Protein AF-A0A524M1F4-F1 (afdb_monomer)

pLDDT: mean 76.03, std 15.64, range [33.88, 95.31]

Sequence (136 aa):
MSEGTEFLVKQCPCFREFEGEQICINDDCLRKMVTIDVDTELIRSERVSEEFLGTISNDDDLCFCLAYLGEDGLYHCMSQQQNIKIRGQEVSKEEMKQALKILAPDNARFSSVLCGECLYNIIAALKEEGHASCPI

Radius of gyration: 14.89 Å; Cα contacts (8 Å, |Δi|>4): 221; chains: 1; bounding box: 33×44×42 Å

Structure (mmCIF, N/CA/C/O backbone):
data_AF-A0A524M1F4-F1
#
_entry.id   AF-A0A524M1F4-F1
#
loop_
_atom_site.group_PDB
_atom_site.id
_atom_site.type_symbol
_atom_site.label_atom_id
_atom_site.label_alt_id
_atom_site.label_comp_id
_atom_site.label_asym_id
_atom_site.label_entity_id
_atom_site.label_seq_id
_atom_site.pdbx_PDB_ins_code
_atom_site.Cartn_x
_atom_site.Cartn_y
_atom_site.Cartn_z
_atom_site.occupancy
_atom_site.B_iso_o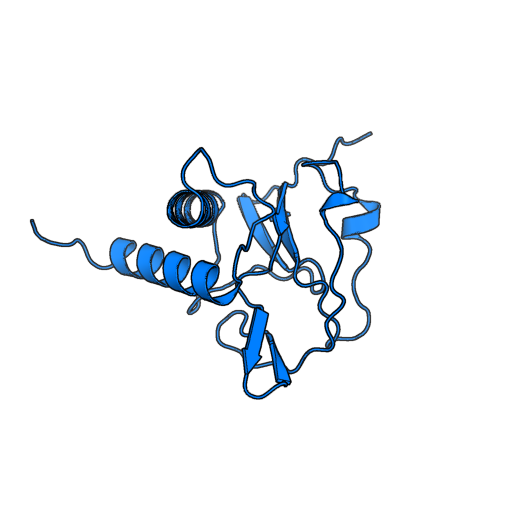r_equiv
_atom_site.auth_seq_id
_atom_site.auth_comp_id
_atom_site.auth_asym_id
_atom_site.auth_atom_id
_atom_site.pdbx_PDB_model_num
ATOM 1 N N . MET A 1 1 ? 0.705 27.371 2.841 1.00 33.88 1 MET A N 1
ATOM 2 C CA . MET A 1 1 ? 1.658 26.268 2.630 1.00 33.88 1 MET A CA 1
ATOM 3 C C . MET A 1 1 ? 1.118 25.122 3.456 1.00 33.88 1 MET A C 1
ATOM 5 O O . MET A 1 1 ? 1.309 25.130 4.664 1.00 33.88 1 MET A O 1
ATOM 9 N N . SER A 1 2 ? 0.280 24.287 2.846 1.00 40.09 2 SER A N 1
ATOM 10 C CA . SER A 1 2 ? -0.290 23.089 3.463 1.00 40.09 2 SER A CA 1
ATOM 11 C C . SER A 1 2 ? 0.864 22.143 3.773 1.00 40.09 2 SER A C 1
ATOM 13 O O . SER A 1 2 ? 1.568 21.681 2.882 1.00 40.09 2 SER A O 1
ATOM 15 N N . GLU A 1 3 ? 1.140 21.948 5.056 1.00 49.66 3 GLU A N 1
ATOM 16 C CA . GLU A 1 3 ? 2.021 20.883 5.510 1.00 49.66 3 GLU A CA 1
ATOM 17 C C . GLU A 1 3 ? 1.269 19.559 5.316 1.00 49.66 3 GLU A C 1
ATOM 19 O O . GLU A 1 3 ? 0.278 19.337 6.008 1.00 49.66 3 GLU A O 1
ATOM 24 N N . GLY A 1 4 ? 1.702 18.721 4.365 1.00 53.88 4 GLY A N 1
ATOM 25 C CA . GLY A 1 4 ? 1.067 17.429 4.065 1.00 53.88 4 GLY A CA 1
ATOM 26 C C . GLY A 1 4 ? 0.885 16.566 5.316 1.00 53.88 4 GLY A C 1
ATOM 27 O O . GLY A 1 4 ? 1.774 16.498 6.175 1.00 53.88 4 GLY A O 1
ATOM 28 N N . THR A 1 5 ? -0.293 15.957 5.450 1.00 57.91 5 THR A N 1
ATOM 29 C CA . THR A 1 5 ? -0.701 15.149 6.613 1.00 57.91 5 THR A CA 1
ATOM 30 C C . THR A 1 5 ? -0.571 13.641 6.365 1.00 57.91 5 THR A C 1
ATOM 32 O O . THR A 1 5 ? -0.912 12.836 7.236 1.00 57.91 5 THR A O 1
ATOM 35 N N . GLU A 1 6 ? -0.039 13.251 5.205 1.00 69.50 6 GLU A N 1
ATOM 36 C CA . GLU A 1 6 ? -0.006 11.873 4.733 1.00 69.50 6 GLU A CA 1
ATOM 37 C C . GLU A 1 6 ? 1.197 11.083 5.258 1.00 69.50 6 GLU A C 1
ATOM 39 O O . GLU A 1 6 ? 2.340 11.526 5.151 1.00 69.50 6 GLU A O 1
ATOM 44 N N . PHE A 1 7 ? 0.940 9.873 5.772 1.00 70.31 7 PHE A N 1
ATOM 45 C CA . PHE A 1 7 ? 1.960 8.954 6.295 1.00 70.31 7 PHE A CA 1
ATOM 46 C C . PHE A 1 7 ? 2.323 7.876 5.271 1.00 70.31 7 PHE A C 1
ATOM 48 O O . PHE A 1 7 ? 1.448 7.125 4.836 1.00 70.31 7 PHE A O 1
ATOM 55 N N . LEU A 1 8 ? 3.607 7.756 4.932 1.00 72.44 8 LEU A N 1
ATOM 56 C CA . LEU A 1 8 ? 4.105 6.774 3.966 1.00 72.44 8 LEU A CA 1
ATOM 57 C C . LEU A 1 8 ? 4.404 5.418 4.628 1.00 72.44 8 LEU A C 1
ATOM 59 O O . LEU A 1 8 ? 5.108 5.342 5.633 1.00 72.44 8 LEU A O 1
ATOM 63 N N . VAL A 1 9 ? 3.930 4.332 4.019 1.00 70.88 9 VAL A N 1
ATOM 64 C CA . VAL A 1 9 ? 4.267 2.952 4.390 1.00 70.88 9 VAL A CA 1
ATOM 65 C C . VAL A 1 9 ? 5.186 2.352 3.330 1.00 70.88 9 VAL A C 1
ATOM 67 O O . VAL A 1 9 ? 4.855 2.314 2.141 1.00 70.88 9 VAL A O 1
ATOM 70 N N . LYS A 1 10 ? 6.347 1.860 3.783 1.00 70.19 10 LYS A N 1
ATOM 71 C CA . LYS A 1 10 ? 7.279 1.087 2.957 1.00 70.19 10 LYS A CA 1
ATOM 72 C C . LYS A 1 10 ? 6.657 -0.277 2.655 1.00 70.19 10 LYS A C 1
ATOM 74 O O . LYS A 1 10 ? 6.250 -0.974 3.578 1.00 70.19 10 LYS A O 1
ATOM 79 N N . GLN A 1 11 ? 6.650 -0.648 1.377 1.00 76.88 11 GLN A N 1
ATOM 80 C CA . GLN A 1 11 ? 5.962 -1.816 0.824 1.00 76.88 11 GLN A CA 1
ATOM 81 C C . GLN A 1 11 ? 4.434 -1.715 0.845 1.00 76.88 11 GLN A C 1
ATOM 83 O O 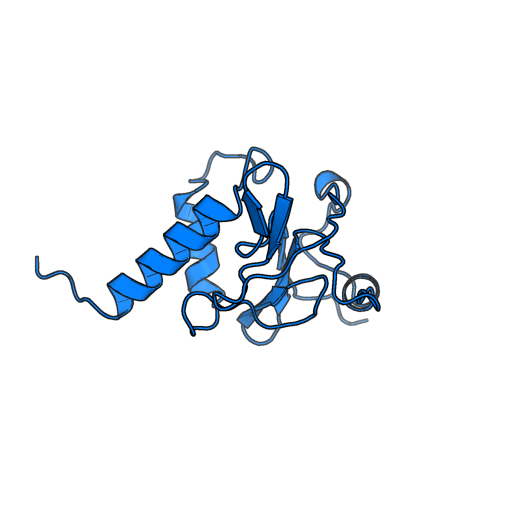. GLN A 1 11 ? 3.769 -1.914 1.859 1.00 76.88 11 GLN A O 1
ATOM 88 N N . CYS A 1 12 ? 3.872 -1.467 -0.338 1.00 87.12 12 CYS A N 1
ATOM 89 C CA . CYS A 1 12 ? 2.443 -1.579 -0.587 1.00 87.12 12 CYS A CA 1
ATOM 90 C C . CYS A 1 12 ? 1.973 -3.019 -0.290 1.00 87.12 12 CYS A C 1
ATOM 92 O O . CYS A 1 12 ? 2.550 -3.963 -0.839 1.00 87.12 12 CYS A O 1
ATOM 94 N N . PRO A 1 13 ? 0.910 -3.222 0.514 1.00 89.81 13 PRO A N 1
ATOM 95 C CA . PRO A 1 13 ? 0.386 -4.557 0.813 1.00 89.81 13 PRO A CA 1
ATOM 96 C C . PRO A 1 13 ? -0.059 -5.316 -0.441 1.00 89.81 13 PRO A C 1
ATOM 98 O O . PRO A 1 13 ? -0.116 -6.538 -0.443 1.00 89.81 13 PRO A O 1
ATOM 101 N N . CYS A 1 14 ? -0.361 -4.625 -1.536 1.00 91.06 14 CYS A N 1
ATOM 102 C CA . CYS A 1 14 ? -0.814 -5.266 -2.766 1.00 91.06 14 CYS A CA 1
ATOM 103 C C . CYS A 1 14 ? 0.330 -5.823 -3.616 1.00 91.06 14 CYS A C 1
ATOM 105 O O . CYS A 1 14 ? 0.060 -6.507 -4.598 1.00 91.06 14 CYS A O 1
ATOM 107 N N . PHE A 1 15 ? 1.588 -5.536 -3.279 1.00 89.44 15 PHE A N 1
ATOM 108 C CA . PHE A 1 15 ? 2.735 -6.020 -4.038 1.00 89.44 15 PHE A CA 1
ATOM 109 C C . PHE A 1 15 ? 3.038 -7.496 -3.737 1.00 89.44 15 PHE A C 1
ATOM 111 O O . PHE A 1 15 ? 3.001 -7.926 -2.580 1.00 89.44 15 PHE A O 1
ATOM 118 N N . ARG A 1 16 ? 3.352 -8.273 -4.778 1.00 88.06 16 ARG A N 1
ATOM 119 C CA . ARG A 1 16 ? 3.812 -9.665 -4.699 1.00 88.06 16 ARG A CA 1
ATOM 120 C C . ARG A 1 16 ? 4.908 -9.937 -5.720 1.00 88.06 16 ARG A C 1
ATOM 122 O O . ARG A 1 16 ? 4.914 -9.358 -6.804 1.00 88.06 16 ARG A O 1
ATOM 129 N N . GLU A 1 17 ? 5.756 -10.900 -5.384 1.00 87.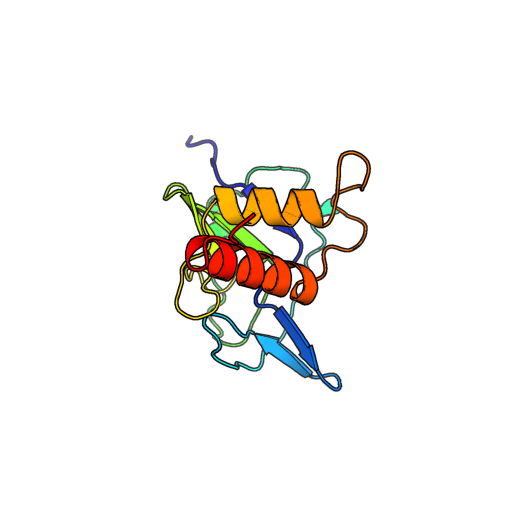00 17 GLU A N 1
ATOM 130 C CA . GLU A 1 17 ? 6.670 -11.549 -6.317 1.00 87.00 17 GLU A CA 1
ATOM 131 C C . GLU A 1 17 ? 6.316 -13.039 -6.384 1.00 87.00 17 GLU A C 1
ATOM 133 O O . GLU A 1 17 ? 6.232 -13.706 -5.354 1.00 87.00 17 GLU A O 1
ATOM 138 N N . PHE A 1 18 ? 6.065 -13.556 -7.584 1.00 83.12 18 PHE A N 1
ATOM 139 C CA . PHE A 1 18 ? 5.730 -14.961 -7.806 1.00 83.12 18 PHE A CA 1
ATOM 140 C C . PHE A 1 18 ? 6.513 -15.488 -9.004 1.00 83.12 18 PHE A C 1
ATOM 142 O O . PHE A 1 18 ? 6.396 -14.950 -10.097 1.00 83.12 18 PHE A O 1
ATOM 149 N N . GLU A 1 19 ? 7.335 -16.521 -8.799 1.00 86.69 19 GLU A N 1
ATOM 150 C CA . GLU A 1 19 ? 8.173 -17.123 -9.854 1.00 86.69 19 GLU A CA 1
ATOM 151 C C . GLU A 1 19 ? 9.033 -16.105 -10.642 1.00 86.69 19 GLU A C 1
ATOM 153 O O . GLU A 1 19 ? 9.331 -16.296 -11.818 1.00 86.69 19 GLU A O 1
ATOM 158 N N . GLY A 1 20 ? 9.459 -15.018 -9.985 1.00 83.56 20 GLY A N 1
ATOM 159 C CA . GLY A 1 20 ? 10.246 -13.936 -10.593 1.00 83.56 20 GLY A CA 1
ATOM 160 C C . GLY A 1 20 ? 9.417 -12.863 -11.311 1.00 83.56 20 GLY A C 1
ATOM 161 O O . GLY A 1 20 ? 9.983 -11.906 -11.834 1.00 83.56 20 GLY A O 1
ATOM 162 N N . GLU A 1 21 ? 8.091 -12.994 -11.320 1.00 86.56 21 GLU A N 1
ATOM 163 C CA . GLU A 1 21 ? 7.159 -11.990 -11.827 1.00 86.56 21 GLU A CA 1
ATOM 164 C C . GLU A 1 21 ? 6.693 -11.062 -10.701 1.00 86.56 21 GLU A C 1
ATOM 166 O O . GLU A 1 21 ? 6.312 -11.505 -9.616 1.00 86.56 21 GLU A O 1
ATOM 171 N N . GLN A 1 22 ? 6.692 -9.761 -10.978 1.00 89.44 22 GLN A N 1
ATOM 172 C CA . GLN A 1 22 ? 6.234 -8.723 -10.060 1.00 89.44 22 GLN A CA 1
ATOM 173 C C . GLN A 1 22 ? 4.778 -8.385 -10.364 1.00 89.44 22 GLN A C 1
ATOM 175 O O . GLN A 1 22 ? 4.440 -8.010 -11.488 1.00 89.44 22 GLN A O 1
ATOM 180 N N . ILE A 1 23 ? 3.902 -8.527 -9.372 1.00 90.25 23 ILE A N 1
ATOM 181 C CA . ILE A 1 23 ? 2.461 -8.356 -9.560 1.00 90.25 23 ILE A CA 1
ATOM 182 C C . ILE A 1 23 ? 1.843 -7.481 -8.465 1.00 90.25 23 ILE A C 1
ATOM 184 O O . ILE A 1 23 ? 2.295 -7.442 -7.320 1.00 90.25 23 ILE A O 1
ATOM 188 N N . CYS A 1 24 ? 0.777 -6.778 -8.829 1.00 90.81 24 CYS A N 1
ATOM 189 C CA . CYS A 1 24 ? -0.140 -6.106 -7.924 1.00 90.81 24 CYS A CA 1
ATOM 190 C C . CYS A 1 24 ? -1.409 -6.951 -7.802 1.00 90.81 24 CYS A C 1
ATOM 192 O O . CYS A 1 24 ? -1.943 -7.402 -8.813 1.00 90.81 24 CYS A O 1
ATOM 194 N N . ILE A 1 25 ? -1.890 -7.146 -6.577 1.00 92.19 25 ILE A N 1
ATOM 195 C CA . ILE A 1 25 ? -3.133 -7.866 -6.263 1.00 92.19 25 ILE A CA 1
ATOM 196 C C . ILE A 1 25 ? -4.154 -6.967 -5.553 1.00 92.19 25 ILE A C 1
ATOM 198 O O . ILE A 1 25 ? -4.921 -7.432 -4.711 1.00 92.19 25 ILE A O 1
ATOM 202 N N . ASN A 1 26 ? -4.127 -5.656 -5.821 1.00 91.38 26 ASN A N 1
ATOM 203 C CA . ASN A 1 26 ? -5.072 -4.729 -5.196 1.00 91.38 26 ASN A CA 1
ATOM 204 C C . ASN A 1 26 ? -6.505 -5.143 -5.536 1.00 91.38 26 ASN A C 1
ATOM 206 O O . ASN A 1 26 ? -6.819 -5.310 -6.713 1.00 91.38 26 ASN A O 1
ATOM 210 N N . ASP A 1 27 ? -7.347 -5.282 -4.517 1.00 87.44 27 ASP A N 1
ATOM 211 C CA . ASP A 1 27 ? -8.708 -5.812 -4.641 1.00 87.44 27 ASP A CA 1
ATOM 212 C C . ASP A 1 27 ? -8.782 -7.201 -5.301 1.00 87.44 27 ASP A C 1
ATOM 214 O O . ASP A 1 27 ? -9.653 -7.475 -6.124 1.00 87.44 27 ASP A O 1
ATOM 218 N N . ASP A 1 28 ? -7.799 -8.055 -5.010 1.00 81.25 28 ASP A N 1
ATOM 219 C CA . ASP A 1 28 ? -7.640 -9.404 -5.573 1.00 81.25 28 ASP A CA 1
ATOM 220 C C . ASP A 1 28 ? -7.526 -9.432 -7.111 1.00 81.25 28 ASP A C 1
ATOM 222 O O . ASP A 1 28 ? -7.575 -10.488 -7.744 1.00 81.25 28 ASP A O 1
ATOM 226 N N . CYS A 1 29 ? -7.316 -8.266 -7.727 1.00 84.25 29 CYS A N 1
ATOM 227 C CA . CYS A 1 29 ? -7.124 -8.120 -9.159 1.00 84.25 29 CYS A CA 1
ATOM 228 C C . CYS A 1 29 ? -5.640 -8.256 -9.492 1.00 84.25 29 CYS A C 1
ATOM 230 O O . CYS A 1 29 ? -4.845 -7.371 -9.174 1.00 84.25 29 CYS A O 1
ATOM 232 N N . LEU A 1 30 ? -5.278 -9.349 -10.166 1.00 88.75 30 LEU A N 1
ATOM 233 C CA . LEU A 1 30 ? -3.905 -9.627 -10.575 1.00 88.75 30 LEU A CA 1
ATOM 234 C C . LEU A 1 30 ? -3.503 -8.759 -11.773 1.00 88.75 30 LEU A C 1
ATOM 236 O O . LEU A 1 30 ? -4.061 -8.882 -12.864 1.00 88.75 30 LEU A O 1
ATOM 240 N N . ARG A 1 31 ? -2.498 -7.908 -11.570 1.00 88.88 31 ARG A N 1
ATOM 241 C CA . ARG A 1 31 ? -1.875 -7.069 -12.601 1.00 88.88 31 ARG A CA 1
ATOM 242 C C . ARG A 1 31 ? -0.370 -7.272 -12.585 1.00 88.88 31 ARG A C 1
ATOM 244 O O . ARG A 1 31 ? 0.233 -7.230 -11.517 1.00 88.88 31 ARG A O 1
ATOM 251 N N . LYS A 1 32 ? 0.237 -7.490 -13.749 1.00 88.69 32 LYS A N 1
ATOM 252 C CA . LYS A 1 32 ? 1.697 -7.514 -13.872 1.00 88.69 32 LYS A CA 1
ATOM 253 C C . LYS A 1 32 ? 2.216 -6.086 -13.778 1.00 88.69 32 LYS A C 1
ATOM 255 O O . LYS A 1 32 ? 1.632 -5.198 -14.383 1.00 88.69 32 LYS A O 1
ATOM 260 N N . MET A 1 33 ? 3.288 -5.889 -13.020 1.00 87.38 33 MET A N 1
ATOM 261 C CA . MET A 1 33 ? 3.864 -4.571 -12.793 1.00 87.38 33 MET A CA 1
ATOM 262 C C . MET A 1 33 ? 5.357 -4.573 -13.105 1.00 87.38 33 MET A C 1
ATOM 264 O O . MET A 1 33 ? 6.064 -5.545 -12.850 1.00 87.38 33 MET A O 1
ATOM 268 N N . VAL A 1 34 ? 5.847 -3.441 -13.586 1.00 86.38 34 VAL A N 1
ATOM 269 C CA . VAL A 1 34 ? 7.253 -3.060 -13.517 1.00 86.38 34 VAL A CA 1
ATOM 270 C C . VAL A 1 34 ? 7.438 -2.298 -12.214 1.00 86.38 34 VAL A C 1
ATOM 272 O O . VAL A 1 34 ? 6.814 -1.256 -12.009 1.00 86.38 34 VAL A O 1
ATOM 275 N N . THR A 1 35 ? 8.271 -2.804 -11.308 1.00 83.94 35 THR A N 1
ATOM 276 C CA . THR A 1 35 ? 8.504 -2.105 -10.041 1.00 83.94 35 THR A CA 1
ATOM 277 C C . THR A 1 35 ? 9.715 -1.188 -10.099 1.00 83.94 35 THR A C 1
ATOM 279 O O . THR A 1 35 ? 10.720 -1.476 -10.749 1.00 83.94 35 THR A O 1
ATOM 282 N N . ILE A 1 36 ? 9.619 -0.081 -9.375 1.00 79.94 36 ILE A N 1
ATOM 283 C CA . ILE A 1 36 ? 10.752 0.754 -9.004 1.00 79.94 36 ILE A CA 1
ATOM 284 C C . ILE A 1 36 ? 10.872 0.645 -7.494 1.00 79.94 36 ILE A C 1
ATOM 286 O O . ILE A 1 36 ? 10.001 1.119 -6.766 1.00 79.94 36 ILE A O 1
ATOM 290 N N . ASP A 1 37 ? 11.951 0.021 -7.031 1.00 71.69 37 ASP A N 1
ATOM 291 C CA . ASP A 1 37 ? 12.269 -0.006 -5.609 1.00 71.69 37 ASP A CA 1
ATOM 292 C C . ASP A 1 37 ? 12.771 1.378 -5.187 1.00 71.69 37 ASP A C 1
ATOM 294 O O . ASP A 1 37 ? 13.865 1.815 -5.555 1.00 71.69 37 ASP A O 1
ATOM 298 N N . VAL A 1 38 ? 11.914 2.109 -4.477 1.00 72.50 38 VAL A N 1
ATOM 299 C CA . VAL A 1 38 ? 12.230 3.437 -3.962 1.00 72.50 38 VAL A CA 1
ATOM 300 C C . VAL A 1 38 ? 12.840 3.282 -2.576 1.00 72.50 38 VAL A C 1
ATOM 302 O O . VAL A 1 38 ? 12.174 2.847 -1.633 1.00 72.50 38 VAL A O 1
ATOM 305 N N . ASP A 1 39 ? 14.096 3.705 -2.428 1.00 68.56 39 ASP A N 1
ATOM 306 C CA . ASP A 1 39 ? 14.739 3.754 -1.120 1.00 68.56 39 ASP A CA 1
ATOM 307 C C . ASP A 1 39 ? 14.101 4.842 -0.245 1.00 68.56 39 ASP A C 1
ATOM 309 O O . ASP A 1 39 ? 14.428 6.030 -0.309 1.00 68.56 39 ASP A O 1
ATOM 313 N N . THR A 1 40 ? 13.169 4.419 0.604 1.00 61.34 40 THR A N 1
ATOM 314 C CA . THR A 1 40 ? 12.482 5.301 1.544 1.00 61.34 40 THR A CA 1
ATOM 315 C C . THR A 1 40 ? 13.396 5.819 2.654 1.00 61.34 40 THR A C 1
ATOM 317 O O . THR A 1 40 ? 12.992 6.741 3.349 1.00 61.34 40 THR A O 1
ATOM 320 N N . GLU A 1 41 ? 14.614 5.291 2.851 1.00 63.19 41 GLU A N 1
ATOM 321 C CA . GLU A 1 41 ? 15.568 5.886 3.805 1.00 63.19 41 GLU A CA 1
ATOM 322 C C . GLU A 1 41 ? 16.061 7.266 3.333 1.00 63.19 41 GLU A C 1
ATOM 324 O O . GLU A 1 41 ? 16.446 8.114 4.146 1.00 63.19 41 GLU A O 1
ATOM 329 N N . LEU A 1 42 ? 15.979 7.530 2.024 1.00 54.47 42 LEU A N 1
ATOM 330 C CA . LEU A 1 42 ? 16.185 8.860 1.446 1.00 54.47 42 LEU A CA 1
ATOM 331 C C . LEU A 1 42 ? 14.997 9.794 1.726 1.00 54.47 42 LEU A C 1
ATOM 333 O O . LEU A 1 42 ? 15.167 11.014 1.795 1.00 54.47 42 LEU A O 1
ATOM 337 N N . ILE A 1 43 ? 13.810 9.231 1.963 1.00 59.03 43 ILE A N 1
ATOM 338 C CA . ILE A 1 43 ? 12.594 9.949 2.346 1.00 59.03 43 ILE A CA 1
ATOM 339 C C . ILE A 1 43 ? 12.582 10.072 3.875 1.00 59.03 43 ILE A C 1
ATOM 341 O O . ILE A 1 43 ? 11.888 9.365 4.594 1.00 59.03 43 ILE A O 1
ATOM 345 N N . ARG A 1 44 ? 13.383 11.004 4.402 1.00 48.25 44 ARG A N 1
ATOM 346 C CA . ARG A 1 44 ? 13.518 11.269 5.854 1.00 48.25 44 ARG A CA 1
ATOM 347 C C . ARG A 1 44 ? 12.270 11.860 6.523 1.00 48.25 44 ARG A C 1
ATOM 349 O O . ARG A 1 44 ? 12.334 12.271 7.680 1.00 48.25 44 ARG A O 1
ATOM 356 N N . SER A 1 45 ? 11.173 11.977 5.791 1.00 54.62 45 SER A N 1
ATOM 357 C CA . SER A 1 45 ? 9.962 12.653 6.223 1.00 54.62 45 SER A CA 1
ATOM 358 C C . SER A 1 45 ? 8.846 11.631 6.382 1.00 54.62 45 SER A C 1
ATOM 360 O O . SER A 1 45 ? 8.528 10.910 5.443 1.00 54.62 45 SER A O 1
ATOM 362 N N . GLU A 1 46 ? 8.209 11.620 7.554 1.00 59.22 46 GLU A N 1
ATOM 363 C CA . GLU A 1 46 ? 6.923 10.935 7.761 1.00 59.22 46 GLU A CA 1
ATOM 364 C C . GLU A 1 46 ? 5.797 11.557 6.922 1.00 59.22 46 GLU A C 1
ATOM 366 O O . GLU A 1 46 ? 4.707 11.002 6.874 1.00 59.22 46 GLU A O 1
ATOM 371 N N . ARG A 1 47 ? 6.065 12.709 6.292 1.00 62.16 47 ARG A N 1
ATOM 372 C CA . ARG A 1 47 ? 5.154 13.460 5.432 1.00 62.16 47 ARG A CA 1
ATOM 373 C C . ARG A 1 47 ? 5.575 13.351 3.979 1.00 62.16 47 ARG A C 1
ATOM 375 O O . ARG A 1 47 ? 6.754 13.535 3.658 1.00 62.16 47 ARG A O 1
ATOM 382 N N . VAL A 1 48 ? 4.599 13.142 3.114 1.00 65.75 48 VAL A N 1
ATOM 383 C CA . VAL A 1 48 ? 4.782 13.142 1.666 1.00 65.75 48 VAL A CA 1
ATOM 384 C C . VAL A 1 48 ? 4.506 14.545 1.112 1.00 65.75 48 VAL A C 1
ATOM 386 O O . VAL A 1 48 ? 3.606 15.226 1.590 1.00 65.75 48 VAL A O 1
ATOM 389 N N . SER A 1 49 ? 5.296 15.031 0.145 1.00 68.69 49 SER A N 1
ATOM 390 C CA . SER A 1 49 ? 4.999 16.317 -0.504 1.00 68.69 49 SER A CA 1
ATOM 391 C C . SER A 1 49 ? 3.872 16.169 -1.529 1.00 68.69 49 SER A C 1
ATOM 393 O O . SER A 1 49 ? 3.782 15.145 -2.205 1.00 68.69 49 SER A O 1
ATOM 395 N N . GLU A 1 50 ? 3.064 17.219 -1.711 1.00 69.56 50 GLU A N 1
ATOM 396 C CA . GLU A 1 50 ? 2.038 17.272 -2.770 1.00 69.56 50 GLU A CA 1
ATOM 397 C C . GLU A 1 50 ? 2.641 17.004 -4.163 1.00 69.56 50 GLU A C 1
ATOM 399 O O . GLU A 1 50 ? 2.034 16.335 -4.992 1.00 69.56 50 GLU A O 1
ATOM 404 N N . GLU A 1 51 ? 3.872 17.463 -4.409 1.00 67.44 51 GLU A N 1
ATOM 405 C CA . GLU A 1 51 ? 4.606 17.197 -5.653 1.00 67.44 51 GLU A C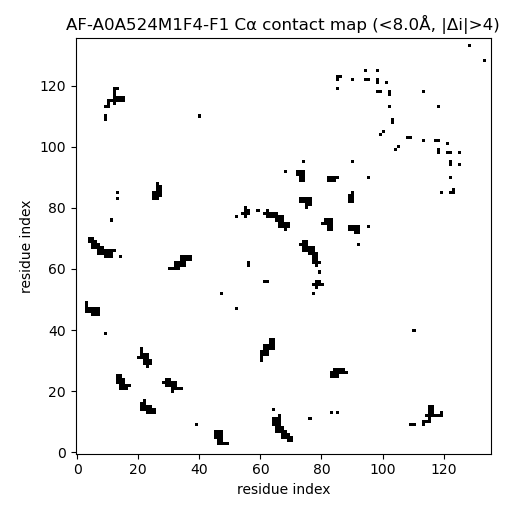A 1
ATOM 406 C C . GLU A 1 51 ? 4.908 15.703 -5.843 1.00 67.44 51 GLU A C 1
ATOM 408 O O . GLU A 1 51 ? 4.773 15.183 -6.948 1.00 67.44 51 GLU A O 1
ATOM 413 N N . PHE A 1 52 ? 5.264 14.995 -4.767 1.00 69.81 52 PHE A N 1
ATOM 414 C CA . PHE A 1 52 ? 5.507 13.555 -4.816 1.00 69.81 52 PHE A CA 1
ATOM 415 C C . PHE A 1 52 ? 4.192 12.773 -4.958 1.00 69.81 52 PHE A C 1
ATOM 417 O O . PHE A 1 52 ? 4.143 11.819 -5.726 1.00 69.81 52 PHE A O 1
ATOM 424 N N . LEU A 1 53 ? 3.093 13.208 -4.332 1.00 69.31 53 LEU A N 1
ATOM 425 C CA . LEU A 1 53 ? 1.754 12.654 -4.610 1.00 69.31 53 LEU A CA 1
ATOM 426 C C . LEU A 1 53 ? 1.333 12.883 -6.073 1.00 69.31 53 LEU A C 1
ATOM 428 O O . LEU A 1 53 ? 0.691 12.031 -6.679 1.00 69.31 53 LEU A O 1
ATOM 432 N N . GLY A 1 54 ? 1.754 14.003 -6.665 1.00 65.62 54 GLY A N 1
ATOM 433 C CA . GLY A 1 54 ? 1.539 14.326 -8.074 1.00 65.62 54 GLY A CA 1
ATOM 434 C C . GLY A 1 54 ? 2.373 13.504 -9.063 1.00 65.62 54 GLY A C 1
ATOM 435 O O . GLY A 1 54 ? 2.109 13.578 -10.265 1.00 65.62 54 GLY A O 1
ATOM 436 N N . THR A 1 55 ? 3.343 12.698 -8.604 1.00 65.19 55 THR A N 1
ATOM 437 C CA . THR A 1 55 ? 4.089 11.754 -9.460 1.00 65.19 55 THR A CA 1
ATOM 438 C C . THR A 1 55 ? 3.256 10.509 -9.766 1.00 65.19 55 THR A C 1
ATOM 440 O O . THR A 1 55 ? 3.585 9.384 -9.402 1.00 65.19 55 THR A O 1
ATOM 443 N N . ILE A 1 56 ? 2.132 10.719 -10.446 1.00 63.31 56 ILE A N 1
ATOM 444 C CA . ILE A 1 56 ? 1.300 9.646 -10.982 1.00 63.31 56 ILE A CA 1
ATOM 445 C C . ILE A 1 56 ? 2.087 8.961 -12.101 1.00 63.31 56 ILE A C 1
ATOM 447 O O . ILE A 1 56 ? 2.658 9.629 -12.970 1.00 63.31 56 ILE A O 1
ATOM 451 N N . SER A 1 57 ? 2.123 7.628 -12.100 1.00 62.06 57 SER A N 1
ATOM 452 C CA . SER A 1 57 ? 2.602 6.913 -13.280 1.00 62.06 57 SER A CA 1
ATOM 453 C C . SER A 1 57 ? 1.568 7.050 -14.393 1.00 62.06 57 SER A C 1
ATOM 455 O O . SER A 1 57 ? 0.431 6.617 -14.236 1.00 62.06 57 SER A O 1
ATOM 457 N N . ASN A 1 58 ? 1.964 7.626 -15.528 1.00 58.16 58 ASN A N 1
ATOM 458 C CA . ASN A 1 58 ? 1.135 7.630 -16.738 1.00 58.16 58 ASN A CA 1
ATOM 459 C C . ASN A 1 58 ? 1.085 6.252 -17.426 1.00 58.16 58 ASN A C 1
ATOM 461 O O . ASN A 1 58 ? 0.300 6.078 -18.353 1.00 58.16 58 ASN A O 1
ATOM 465 N N . ASP A 1 59 ? 1.931 5.308 -16.997 1.00 62.69 59 ASP A N 1
ATOM 466 C CA . ASP A 1 59 ? 1.899 3.906 -17.416 1.00 62.69 59 ASP A CA 1
ATOM 467 C C . ASP A 1 59 ? 1.190 3.072 -16.343 1.00 62.69 59 ASP A C 1
ATOM 469 O O . ASP A 1 59 ? 1.636 3.035 -15.188 1.00 62.69 59 ASP A O 1
ATOM 473 N N . ASP A 1 60 ? 0.117 2.381 -16.734 1.00 67.12 60 ASP A N 1
ATOM 474 C CA . ASP A 1 60 ? -0.718 1.560 -15.843 1.00 67.12 60 ASP A CA 1
ATOM 475 C C . ASP A 1 60 ? 0.075 0.442 -15.133 1.00 67.12 60 ASP A C 1
ATOM 477 O O . ASP A 1 60 ? -0.340 -0.038 -14.074 1.00 67.12 60 ASP A O 1
ATOM 481 N N . ASP A 1 61 ? 1.246 0.083 -15.666 1.00 79.12 61 ASP A N 1
ATOM 482 C CA . ASP A 1 61 ? 2.050 -1.051 -15.216 1.00 79.12 61 ASP A CA 1
ATOM 483 C C . ASP A 1 61 ? 3.181 -0.667 -14.239 1.00 79.12 61 ASP A C 1
ATOM 485 O O . ASP A 1 61 ? 3.856 -1.553 -13.720 1.00 79.12 61 ASP A O 1
ATOM 489 N N . LEU A 1 62 ? 3.433 0.615 -13.941 1.00 85.50 62 LEU A N 1
ATOM 490 C CA . LEU A 1 62 ? 4.534 0.999 -13.038 1.00 85.50 62 LEU A CA 1
ATOM 491 C C . LEU A 1 62 ? 4.110 0.986 -11.560 1.00 85.50 62 LEU A C 1
ATOM 493 O O . LEU A 1 62 ? 3.084 1.555 -11.192 1.00 85.50 62 LEU A O 1
ATOM 497 N N . CYS A 1 63 ? 4.921 0.407 -10.674 1.00 87.06 63 CYS A N 1
ATOM 498 C CA . CYS A 1 63 ? 4.662 0.370 -9.231 1.00 87.06 63 CYS A CA 1
ATOM 499 C C . CYS A 1 63 ? 5.886 0.815 -8.417 1.00 87.06 63 CYS A C 1
ATOM 501 O O . CYS A 1 63 ? 6.936 0.188 -8.467 1.00 87.06 63 CYS A O 1
ATOM 503 N N . PHE A 1 64 ? 5.741 1.845 -7.589 1.00 84.81 64 PHE A N 1
ATOM 504 C CA . PHE A 1 64 ? 6.767 2.304 -6.647 1.00 84.81 64 PHE A CA 1
ATOM 505 C C . PHE A 1 64 ? 6.831 1.429 -5.390 1.00 84.81 64 PHE A C 1
ATOM 507 O O . PHE A 1 64 ? 7.644 1.679 -4.509 1.00 84.81 64 PHE A O 1
ATOM 514 N N . CYS A 1 65 ? 5.938 0.441 -5.262 1.00 85.38 65 CYS A N 1
ATOM 515 C CA . CYS A 1 65 ? 5.800 -0.404 -4.077 1.00 85.38 65 CYS A CA 1
ATOM 516 C C . CYS A 1 65 ? 5.574 0.400 -2.783 1.00 85.38 65 CYS A C 1
ATOM 518 O O . CYS A 1 65 ? 5.962 -0.035 -1.700 1.00 85.38 65 CYS A O 1
ATOM 520 N N . LEU A 1 66 ? 4.905 1.551 -2.876 1.00 85.19 66 LEU A N 1
ATOM 521 C CA . LEU A 1 66 ? 4.604 2.439 -1.752 1.00 85.19 66 LEU A CA 1
ATOM 522 C C . LEU A 1 66 ? 3.099 2.637 -1.578 1.00 85.19 66 LEU A C 1
ATOM 524 O O . LEU A 1 66 ? 2.333 2.608 -2.545 1.00 85.19 66 LEU A O 1
ATOM 528 N N . ALA A 1 67 ? 2.695 2.879 -0.335 1.00 86.31 67 ALA A N 1
ATOM 529 C CA . ALA A 1 67 ? 1.342 3.276 0.027 1.00 86.31 67 ALA A CA 1
ATOM 530 C C . ALA A 1 67 ? 1.385 4.487 0.960 1.00 86.31 67 ALA A C 1
ATOM 532 O O . ALA A 1 67 ? 2.329 4.621 1.738 1.00 86.31 67 ALA A O 1
ATOM 533 N N . TYR A 1 68 ? 0.369 5.343 0.920 1.00 85.06 68 TYR A N 1
ATOM 534 C CA . TYR A 1 68 ? 0.263 6.491 1.819 1.00 85.06 68 TYR A CA 1
ATOM 535 C C . TYR A 1 68 ? -1.115 6.558 2.481 1.00 85.06 68 TYR A C 1
ATOM 537 O O . TYR A 1 68 ? -2.102 6.090 1.922 1.00 85.06 68 T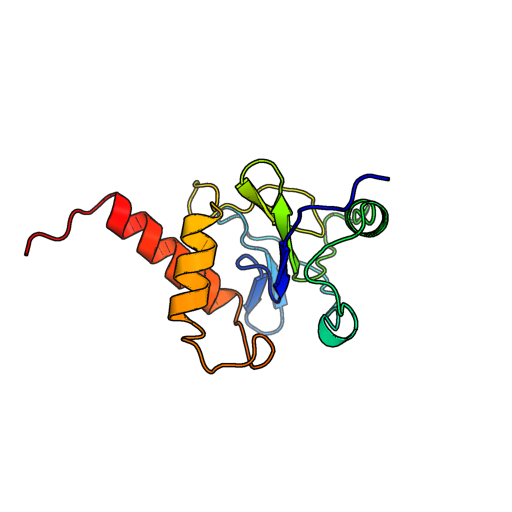YR A O 1
ATOM 545 N N . LEU A 1 69 ? -1.172 7.118 3.688 1.00 85.31 69 LEU A N 1
ATOM 546 C CA . LEU A 1 69 ? -2.417 7.424 4.390 1.00 85.31 69 LEU A CA 1
ATOM 547 C C . LEU A 1 69 ? -2.957 8.769 3.902 1.00 85.31 69 LEU A C 1
ATOM 549 O O . LEU A 1 69 ? -2.298 9.779 4.123 1.00 85.31 69 LEU A O 1
ATOM 553 N N . GLY A 1 70 ? -4.135 8.784 3.287 1.00 83.50 70 GLY A N 1
ATOM 554 C CA . GLY A 1 70 ? -4.808 10.010 2.866 1.00 83.50 70 GLY A CA 1
ATOM 555 C C . GLY A 1 70 ? -5.508 10.741 4.013 1.00 83.50 70 GLY A C 1
ATOM 556 O O . GLY A 1 70 ? -5.697 10.207 5.112 1.00 83.50 70 GLY A O 1
ATOM 557 N N . GLU A 1 71 ? -5.940 11.974 3.741 1.00 84.25 71 GLU A N 1
ATOM 558 C CA . GLU A 1 71 ? -6.747 12.781 4.672 1.00 84.25 71 GLU A CA 1
ATOM 559 C C . GLU A 1 71 ? -8.119 12.157 4.970 1.00 84.25 71 GLU A C 1
ATOM 561 O O . GLU A 1 71 ? -8.706 12.393 6.026 1.00 84.25 71 GLU A O 1
ATOM 566 N N . ASP A 1 72 ? -8.607 11.317 4.057 1.00 87.25 72 ASP A N 1
ATOM 567 C CA . ASP A 1 72 ? -9.824 10.517 4.194 1.00 87.25 72 ASP A CA 1
ATOM 568 C C . ASP A 1 72 ? -9.691 9.362 5.202 1.00 87.25 72 ASP A C 1
ATOM 570 O O . ASP A 1 72 ? -10.674 8.689 5.511 1.00 87.25 72 ASP A O 1
ATOM 574 N N . GLY A 1 73 ? -8.492 9.142 5.751 1.00 87.88 73 GLY A N 1
ATOM 575 C CA . GLY A 1 73 ? -8.221 8.070 6.702 1.00 87.88 73 GLY A CA 1
ATOM 576 C C . GLY A 1 73 ? -8.047 6.697 6.051 1.00 87.88 73 GLY A C 1
ATOM 577 O O . GLY A 1 73 ? -7.970 5.697 6.772 1.00 87.88 73 GLY A O 1
ATOM 578 N N . LEU A 1 74 ? -7.962 6.639 4.720 1.00 91.25 74 LEU A N 1
ATOM 579 C CA . LEU A 1 74 ? -7.745 5.417 3.955 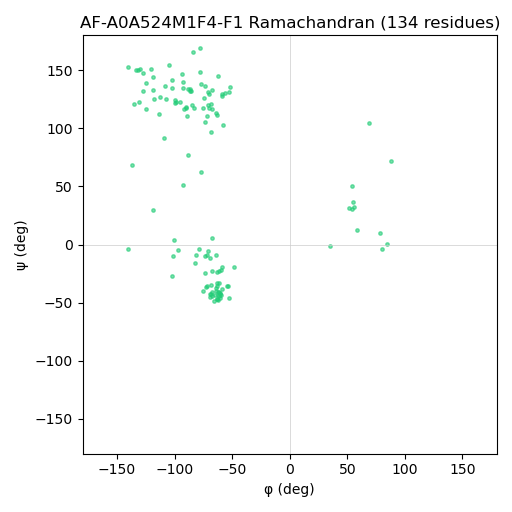1.00 91.25 74 LEU A CA 1
ATOM 580 C C . LEU A 1 74 ? -6.310 5.340 3.445 1.00 91.25 74 LEU A C 1
ATOM 582 O O . LEU A 1 74 ? -5.626 6.348 3.267 1.00 91.25 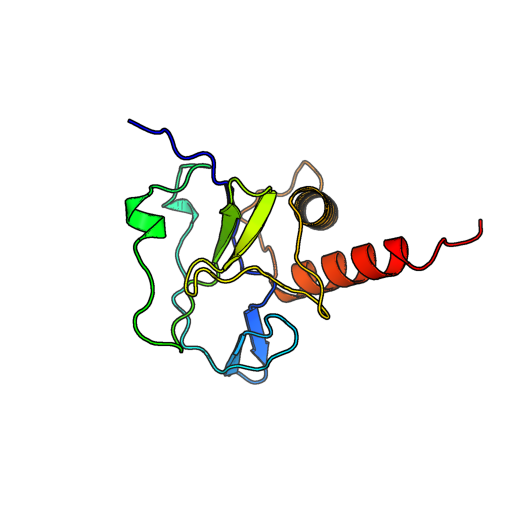74 LEU A O 1
ATOM 586 N N . TYR A 1 75 ? -5.844 4.116 3.215 1.00 89.44 75 TYR A N 1
ATOM 587 C CA . TYR A 1 75 ? -4.572 3.898 2.544 1.00 89.44 75 TYR A CA 1
ATOM 588 C C . TYR A 1 75 ? -4.745 3.840 1.031 1.00 89.44 75 TYR A C 1
ATOM 590 O O . TYR A 1 75 ? -5.595 3.121 0.508 1.00 89.44 75 TYR A O 1
ATOM 598 N N . HIS A 1 76 ? -3.868 4.551 0.336 1.00 90.25 76 HIS A N 1
ATOM 599 C CA . HIS A 1 76 ? -3.860 4.702 -1.111 1.00 90.25 76 HIS A CA 1
ATOM 600 C C . HIS A 1 76 ? -2.569 4.148 -1.692 1.00 90.25 76 HIS A C 1
ATOM 602 O O . HIS A 1 76 ? -1.491 4.266 -1.101 1.00 90.25 76 HIS A O 1
ATOM 608 N N . CYS A 1 77 ? -2.669 3.541 -2.870 1.00 88.62 77 CYS A N 1
ATOM 609 C CA . CYS A 1 77 ? -1.503 3.157 -3.642 1.00 88.62 77 CYS A CA 1
ATOM 610 C C . CYS A 1 77 ? -0.828 4.410 -4.193 1.00 88.62 77 CYS A C 1
ATOM 612 O O . CYS A 1 77 ? -1.478 5.232 -4.835 1.00 88.62 77 CYS A O 1
ATOM 614 N N . MET A 1 78 ? 0.486 4.518 -4.015 1.00 85.50 78 MET A N 1
ATOM 615 C CA . MET A 1 78 ? 1.212 5.704 -4.450 1.00 85.50 78 MET A CA 1
ATOM 616 C C . MET A 1 78 ? 1.250 5.867 -5.974 1.00 85.50 78 MET A C 1
ATOM 618 O O . MET A 1 78 ? 1.085 6.964 -6.495 1.00 85.50 78 MET A O 1
ATO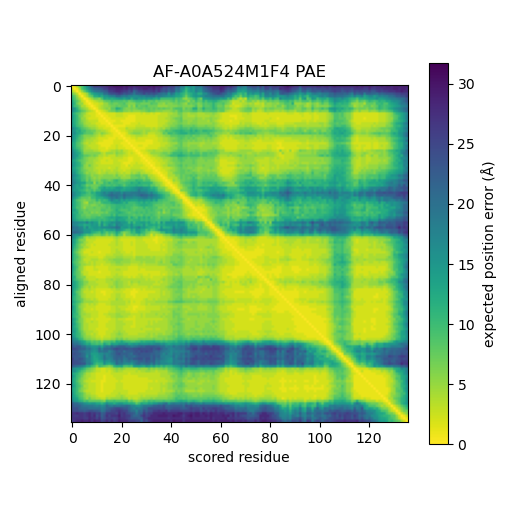M 622 N N . SER A 1 79 ? 1.449 4.769 -6.703 1.00 84.25 79 SER A N 1
ATOM 623 C CA . SER A 1 79 ? 1.623 4.823 -8.158 1.00 84.25 79 SER A CA 1
ATOM 624 C C . SER A 1 79 ? 0.326 5.061 -8.915 1.00 84.25 79 SER A C 1
ATOM 626 O O . SER A 1 79 ? 0.323 5.798 -9.896 1.00 84.25 79 SER A O 1
ATOM 628 N N . GLN A 1 80 ? -0.762 4.432 -8.463 1.00 81.88 80 GLN A N 1
ATOM 629 C CA . GLN A 1 80 ? -2.061 4.476 -9.139 1.00 81.88 80 GLN A CA 1
ATOM 630 C C . GLN A 1 80 ? -3.049 5.455 -8.494 1.00 81.88 80 GLN A C 1
ATOM 632 O O . GLN A 1 80 ? -4.112 5.673 -9.067 1.00 81.88 80 GLN A O 1
ATOM 637 N N . GLN A 1 81 ? -2.749 6.003 -7.308 1.00 83.12 81 GLN A N 1
ATOM 638 C CA . GLN A 1 81 ? -3.657 6.878 -6.544 1.00 83.12 81 GLN A CA 1
ATOM 639 C C . GLN A 1 81 ? -5.038 6.235 -6.296 1.00 83.12 81 GLN A C 1
ATOM 641 O O . GLN A 1 81 ? -6.068 6.900 -6.244 1.00 83.12 81 GLN A O 1
ATOM 646 N N . GLN A 1 82 ? -5.064 4.903 -6.194 1.00 88.50 82 GLN A N 1
ATOM 647 C CA . GLN A 1 82 ? -6.268 4.120 -5.928 1.00 88.50 82 GLN A CA 1
ATOM 648 C C . GLN A 1 82 ? -6.291 3.688 -4.468 1.00 88.50 82 GLN A C 1
ATOM 650 O O . GLN A 1 82 ? -5.261 3.250 -3.945 1.00 88.50 82 GLN A O 1
ATOM 655 N N . ASN A 1 83 ? -7.479 3.696 -3.864 1.00 93.00 83 ASN A N 1
ATOM 656 C CA . ASN A 1 83 ? -7.705 3.109 -2.549 1.00 93.00 83 ASN A CA 1
ATOM 657 C C . ASN A 1 83 ? -7.192 1.665 -2.545 1.00 93.00 83 ASN A C 1
ATOM 659 O O . ASN A 1 83 ? -7.489 0.861 -3.442 1.00 93.00 83 ASN A O 1
ATOM 663 N N . ILE A 1 84 ? -6.419 1.336 -1.519 1.00 93.00 84 ILE A N 1
ATOM 664 C CA . ILE A 1 84 ? -5.973 -0.026 -1.290 1.00 93.00 84 ILE A CA 1
ATOM 665 C C . ILE A 1 84 ? -7.153 -0.817 -0.755 1.00 93.00 84 ILE A C 1
ATOM 667 O O . ILE A 1 84 ? -7.774 -0.450 0.245 1.00 93.00 84 ILE A O 1
ATOM 671 N N . LYS A 1 85 ? -7.435 -1.927 -1.426 1.00 94.50 85 LYS A N 1
ATOM 672 C CA . LYS A 1 85 ? -8.479 -2.863 -1.054 1.00 94.50 85 LYS A CA 1
ATOM 673 C C . LYS A 1 85 ? -7.898 -4.250 -0.896 1.00 94.50 85 LYS A C 1
ATOM 675 O O . LYS A 1 85 ? -7.077 -4.703 -1.692 1.00 94.50 85 LYS A O 1
ATOM 680 N N . ILE A 1 86 ? -8.366 -4.924 0.138 1.00 92.12 86 ILE A N 1
ATOM 681 C CA . ILE A 1 86 ? -8.046 -6.313 0.428 1.00 92.12 86 ILE A CA 1
ATOM 682 C C . ILE A 1 86 ? -9.382 -7.030 0.532 1.00 92.12 86 ILE A C 1
ATOM 684 O O . ILE A 1 86 ? -10.194 -6.691 1.396 1.00 92.12 86 ILE A O 1
ATOM 688 N N . ARG A 1 87 ? -9.621 -7.985 -0.376 1.00 89.12 87 ARG A N 1
ATOM 689 C CA . ARG A 1 87 ? -10.852 -8.785 -0.430 1.00 89.12 87 ARG A CA 1
ATOM 690 C C . ARG A 1 87 ? -12.131 -7.942 -0.476 1.00 89.12 87 ARG A C 1
ATOM 692 O O . ARG A 1 87 ? -13.044 -8.130 0.329 1.00 89.12 87 ARG A O 1
ATOM 699 N N . GLY A 1 88 ? -12.191 -6.968 -1.386 1.00 88.81 88 GLY A N 1
ATOM 700 C CA . GLY A 1 88 ? -13.360 -6.103 -1.569 1.00 88.81 88 GLY A CA 1
ATOM 701 C C . GLY A 1 88 ? -13.491 -4.958 -0.564 1.00 88.81 88 GLY A C 1
ATOM 702 O O . GLY A 1 88 ? -14.416 -4.156 -0.688 1.00 88.81 88 GLY A O 1
ATOM 703 N N . GLN A 1 89 ? -12.604 -4.858 0.431 1.00 93.12 89 GLN A N 1
ATOM 704 C CA . GLN A 1 89 ? -12.719 -3.881 1.514 1.00 93.12 89 GLN A CA 1
ATOM 705 C C . GLN A 1 89 ? -11.533 -2.924 1.542 1.00 93.12 89 GLN A C 1
ATOM 707 O O . GLN A 1 89 ? -10.379 -3.349 1.518 1.00 93.12 89 GLN A O 1
ATOM 712 N N . GLU A 1 90 ? -11.830 -1.631 1.652 1.00 95.31 90 GLU A N 1
ATOM 713 C CA . GLU A 1 90 ? -10.828 -0.572 1.791 1.00 95.31 90 GLU A CA 1
ATOM 714 C C . GLU A 1 90 ? -10.023 -0.737 3.078 1.00 95.31 90 GLU A C 1
ATOM 716 O O . GLU A 1 90 ? -10.551 -1.184 4.099 1.00 95.31 90 GLU A O 1
ATOM 721 N N . VAL A 1 91 ? -8.739 -0.397 3.022 1.00 92.31 91 VAL A N 1
ATOM 722 C CA . VAL A 1 91 ? -7.838 -0.485 4.173 1.00 92.31 91 VAL A CA 1
ATOM 723 C C . VAL A 1 91 ? -7.821 0.842 4.922 1.00 92.31 91 VAL A C 1
ATOM 725 O O . VAL A 1 91 ? -7.378 1.862 4.388 1.00 92.31 91 VAL A O 1
ATOM 728 N N . SER A 1 92 ? -8.277 0.817 6.172 1.00 91.81 92 SER A N 1
ATOM 729 C CA . SER A 1 92 ? -8.310 1.997 7.037 1.00 91.81 92 SER A CA 1
ATOM 730 C C . SER A 1 92 ? -6.978 2.252 7.744 1.00 91.81 92 SER A C 1
ATOM 732 O O . SER A 1 92 ? -6.100 1.385 7.848 1.00 91.81 92 SER A O 1
ATOM 734 N N . LYS A 1 93 ? -6.846 3.461 8.296 1.00 87.31 93 LYS A N 1
ATOM 735 C CA . LYS A 1 93 ? -5.740 3.851 9.171 1.00 87.31 93 LYS A CA 1
ATOM 736 C C . LYS A 1 93 ? -5.535 2.884 10.334 1.00 87.31 93 LYS A C 1
ATOM 738 O O . LYS A 1 93 ? -4.401 2.524 10.651 1.00 87.31 93 LYS A O 1
ATOM 743 N N . GLU A 1 94 ? -6.618 2.504 10.995 1.00 87.81 94 GLU A N 1
ATOM 744 C CA . GLU A 1 94 ? -6.610 1.673 12.193 1.00 87.81 94 GLU A CA 1
ATOM 745 C C . GLU A 1 94 ? -6.149 0.251 11.873 1.00 87.81 94 GLU A C 1
ATOM 747 O O . GLU A 1 94 ? -5.285 -0.275 12.576 1.00 87.81 94 GLU A O 1
ATOM 752 N N . GLU A 1 95 ? -6.650 -0.334 10.783 1.00 90.44 95 GLU A N 1
ATOM 753 C CA . GLU A 1 95 ? -6.267 -1.676 10.327 1.00 90.44 95 GLU A CA 1
ATOM 754 C C . GLU A 1 95 ? -4.786 -1.736 9.957 1.00 90.44 95 GLU A C 1
ATOM 756 O O . GLU A 1 95 ? -4.062 -2.620 10.416 1.00 90.44 95 GLU A O 1
ATOM 761 N N . MET A 1 96 ? -4.301 -0.759 9.186 1.00 87.00 96 MET A N 1
ATOM 762 C CA . MET A 1 96 ? -2.887 -0.696 8.824 1.00 87.00 96 MET A CA 1
ATOM 763 C C . MET A 1 96 ? -2.000 -0.518 10.059 1.00 87.00 96 MET A C 1
ATOM 765 O O . MET A 1 96 ? -0.988 -1.200 10.199 1.00 87.00 96 MET A O 1
ATOM 769 N N . LYS A 1 97 ? -2.375 0.364 10.995 1.00 83.00 97 LYS A N 1
ATOM 770 C CA . LYS A 1 97 ? -1.624 0.554 12.246 1.00 83.00 97 LYS A CA 1
ATOM 771 C C . LYS A 1 97 ? -1.558 -0.723 13.077 1.00 83.00 97 LYS A C 1
ATOM 773 O O . LYS A 1 97 ? -0.501 -1.032 13.624 1.00 83.00 97 LYS A O 1
ATOM 778 N N . GLN A 1 98 ? -2.666 -1.453 13.185 1.00 86.94 98 GLN A N 1
ATOM 779 C CA . GLN A 1 98 ? -2.698 -2.741 13.875 1.00 86.94 98 GLN A CA 1
ATOM 780 C C . GLN A 1 98 ? -1.801 -3.761 13.171 1.00 86.94 98 GLN A C 1
ATOM 782 O O . GLN A 1 98 ? -0.971 -4.386 13.830 1.00 86.94 98 GLN A O 1
ATOM 787 N N . ALA A 1 99 ? -1.891 -3.868 11.844 1.00 87.19 99 ALA A N 1
ATOM 788 C CA . ALA A 1 99 ? -1.070 -4.785 11.065 1.00 87.19 99 ALA A CA 1
ATOM 789 C C . ALA A 1 99 ? 0.432 -4.485 11.196 1.00 87.19 99 ALA A C 1
ATOM 791 O O . ALA A 1 99 ? 1.230 -5.388 11.448 1.00 87.19 99 ALA A O 1
ATOM 792 N N . LEU A 1 100 ? 0.819 -3.209 11.118 1.00 80.06 100 LEU A N 1
ATOM 793 C CA . LEU A 1 100 ? 2.201 -2.769 11.323 1.00 80.06 100 LEU A CA 1
ATOM 794 C C . LEU A 1 100 ? 2.693 -3.071 12.743 1.00 80.06 100 LEU A C 1
ATOM 796 O O . LEU A 1 100 ? 3.817 -3.538 12.905 1.00 80.06 100 LEU A O 1
ATOM 800 N N . LYS A 1 101 ? 1.854 -2.873 13.768 1.00 81.25 101 LYS A N 1
ATOM 801 C CA . LYS A 1 101 ? 2.196 -3.220 15.156 1.00 81.25 101 LYS A CA 1
ATOM 802 C C . LYS A 1 101 ? 2.415 -4.725 15.343 1.00 81.25 101 LYS A C 1
ATOM 804 O O . LYS A 1 101 ? 3.275 -5.113 16.128 1.00 81.25 101 LYS A O 1
ATOM 809 N N . ILE A 1 102 ? 1.651 -5.560 14.637 1.00 83.88 102 ILE A N 1
ATOM 810 C CA . ILE A 1 102 ? 1.808 -7.023 14.654 1.00 83.88 102 ILE A CA 1
ATOM 811 C C . ILE A 1 102 ? 3.115 -7.435 13.960 1.00 83.88 102 ILE A C 1
ATOM 813 O O . ILE A 1 102 ? 3.833 -8.286 14.479 1.00 83.88 102 ILE A O 1
ATOM 817 N N . LEU A 1 103 ? 3.447 -6.821 12.819 1.00 77.44 103 LEU A N 1
ATOM 818 C CA . LEU A 1 103 ? 4.670 -7.126 12.062 1.00 77.44 103 LEU A CA 1
ATOM 819 C C . LEU A 1 103 ? 5.952 -6.627 12.728 1.00 77.44 103 LEU A C 1
ATOM 821 O O . LEU A 1 103 ? 6.994 -7.268 12.622 1.00 77.44 103 LEU A O 1
ATOM 825 N N . ALA A 1 104 ? 5.884 -5.471 13.380 1.00 70.38 104 ALA A N 1
ATOM 826 C CA . ALA A 1 104 ? 7.039 -4.760 13.907 1.00 70.38 104 ALA A CA 1
ATOM 827 C C . ALA A 1 104 ? 6.751 -4.208 15.319 1.00 70.38 104 ALA A C 1
ATOM 829 O O . ALA A 1 104 ? 6.660 -2.993 15.502 1.00 70.38 104 ALA A O 1
ATOM 830 N N . PRO A 1 105 ? 6.603 -5.071 16.342 1.00 63.59 105 PRO A N 1
ATOM 831 C CA . PRO A 1 105 ? 6.325 -4.626 17.706 1.00 63.59 105 PRO A CA 1
ATOM 832 C C . PRO A 1 105 ? 7.521 -3.866 18.312 1.00 63.59 105 PRO A C 1
ATOM 834 O O . PRO A 1 105 ? 8.592 -4.446 18.472 1.00 63.59 105 PRO A O 1
ATOM 837 N N . ASP A 1 106 ? 7.314 -2.575 18.617 1.00 53.97 106 ASP A N 1
ATOM 838 C CA . ASP A 1 106 ? 8.065 -1.559 19.403 1.00 53.97 106 ASP A CA 1
ATOM 839 C C . ASP A 1 106 ? 9.617 -1.523 19.416 1.00 53.97 106 ASP A C 1
ATOM 841 O O . ASP A 1 106 ? 10.193 -0.606 19.993 1.00 53.97 106 ASP A O 1
ATOM 845 N N . ASN A 1 107 ? 10.325 -2.421 18.730 1.00 46.78 107 ASN A N 1
ATOM 846 C CA . ASN A 1 107 ? 11.795 -2.482 18.667 1.00 46.78 107 ASN A CA 1
ATOM 847 C C . ASN A 1 107 ? 12.338 -2.825 17.268 1.00 46.78 107 ASN A C 1
ATOM 849 O O . ASN A 1 107 ? 13.554 -2.855 17.062 1.00 46.78 107 ASN A O 1
ATOM 853 N N . ALA A 1 108 ? 11.464 -3.105 16.302 1.00 45.19 108 ALA A N 1
ATOM 854 C CA . ALA A 1 108 ? 11.861 -3.333 14.921 1.00 45.19 108 ALA A CA 1
ATOM 855 C C . ALA A 1 108 ? 11.974 -1.975 14.217 1.00 45.19 108 ALA A C 1
ATOM 857 O O . ALA A 1 108 ? 11.011 -1.213 14.155 1.00 45.19 108 ALA A O 1
ATOM 858 N N . ARG A 1 109 ? 13.159 -1.637 13.693 1.00 44.66 109 ARG A N 1
ATOM 859 C CA . ARG A 1 109 ? 13.282 -0.491 12.783 1.00 44.66 109 ARG A CA 1
ATOM 860 C C . ARG A 1 109 ? 12.312 -0.730 11.623 1.00 44.66 109 ARG A C 1
ATOM 862 O O . ARG A 1 109 ? 12.376 -1.793 11.014 1.00 44.66 109 ARG A O 1
ATOM 869 N N . PHE A 1 110 ? 11.480 0.261 11.283 1.00 47.38 110 PHE A N 1
ATOM 870 C CA . PHE A 1 110 ? 10.558 0.220 10.131 1.00 47.38 110 PHE A CA 1
ATOM 871 C C . PHE A 1 110 ? 11.232 -0.242 8.819 1.00 47.38 110 PHE A C 1
ATOM 873 O O . PHE A 1 110 ? 10.554 -0.673 7.890 1.00 47.38 110 PHE A O 1
ATOM 880 N N . SER A 1 111 ? 12.567 -0.172 8.739 1.00 43.91 111 SER A N 1
ATOM 881 C CA . SER A 1 111 ? 13.367 -0.582 7.589 1.00 43.91 111 SER A CA 1
ATOM 882 C C . SER A 1 111 ? 13.686 -2.082 7.485 1.00 43.91 111 SER A C 1
ATOM 884 O O . SER A 1 111 ? 14.053 -2.513 6.393 1.00 43.91 111 SER A O 1
ATOM 886 N N . SER A 1 112 ? 13.543 -2.907 8.533 1.00 45.28 112 SER A N 1
ATOM 887 C CA . SER A 1 112 ? 14.068 -4.287 8.523 1.00 45.28 112 SER A CA 1
ATOM 888 C C . SER A 1 112 ? 13.071 -5.359 8.061 1.00 45.28 112 SER A C 1
ATOM 890 O O . SER A 1 112 ? 12.957 -6.400 8.694 1.00 45.28 112 SER A O 1
ATOM 892 N N . VAL A 1 113 ? 12.442 -5.146 6.902 1.00 49.88 113 VAL A N 1
ATOM 893 C CA . VAL A 1 113 ? 11.575 -6.106 6.179 1.00 49.88 113 VAL A CA 1
ATOM 894 C C . VAL A 1 113 ? 10.103 -6.069 6.610 1.00 49.88 113 VAL A C 1
ATOM 896 O O . VAL A 1 113 ? 9.560 -7.001 7.198 1.00 49.88 113 VAL A O 1
ATOM 899 N N . LEU A 1 114 ? 9.417 -4.990 6.224 1.00 65.44 114 LEU A N 1
ATOM 900 C CA . LEU A 1 114 ? 7.994 -5.094 5.901 1.00 65.44 114 LEU A CA 1
ATOM 901 C C . LEU A 1 114 ? 7.904 -5.916 4.617 1.00 65.44 114 LEU A C 1
ATOM 903 O O . LEU A 1 114 ? 8.523 -5.539 3.634 1.00 65.44 114 LEU A O 1
ATOM 907 N N . CYS A 1 115 ? 7.210 -7.049 4.651 1.00 78.56 115 CYS A N 1
ATOM 908 C CA . CYS A 1 115 ? 6.879 -7.842 3.471 1.00 78.56 115 CYS A CA 1
ATOM 909 C C . CYS A 1 115 ? 5.444 -7.496 3.064 1.00 78.56 115 CYS A C 1
ATOM 911 O O . CYS A 1 115 ? 4.531 -7.659 3.879 1.00 78.56 115 CYS A O 1
ATOM 913 N N . GLY A 1 116 ? 5.238 -7.034 1.827 1.00 82.81 116 GLY A N 1
ATOM 914 C CA . GLY A 1 116 ? 3.911 -6.689 1.302 1.00 82.81 116 GLY A CA 1
ATOM 915 C C . GLY A 1 116 ? 2.908 -7.840 1.438 1.00 82.81 116 GLY A C 1
ATOM 916 O O . GLY A 1 116 ? 1.750 -7.620 1.792 1.00 82.81 116 GLY A O 1
ATOM 917 N N . GLU A 1 117 ? 3.370 -9.083 1.273 1.00 87.88 117 GLU A N 1
ATOM 918 C CA . GLU A 1 117 ? 2.551 -10.275 1.496 1.00 87.88 117 GLU A CA 1
ATOM 919 C C . GLU A 1 117 ? 2.127 -10.458 2.949 1.00 87.88 117 GLU A C 1
ATOM 921 O O . GLU A 1 117 ? 0.939 -10.648 3.221 1.00 87.88 117 GLU A O 1
ATOM 926 N N . CYS A 1 118 ? 3.061 -10.352 3.893 1.00 87.31 118 CYS A N 1
ATOM 927 C CA . CYS A 1 118 ? 2.730 -10.466 5.309 1.00 87.31 118 CYS A CA 1
ATOM 928 C C . CYS A 1 118 ? 1.755 -9.362 5.738 1.00 87.31 118 CYS A C 1
ATOM 930 O O . CYS A 1 118 ? 0.806 -9.633 6.473 1.00 87.31 118 CYS A O 1
ATOM 932 N N . LEU A 1 119 ? 1.958 -8.136 5.243 1.00 88.12 119 LEU A N 1
ATOM 933 C CA . LEU A 1 119 ? 1.091 -6.998 5.540 1.00 88.12 119 LEU A CA 1
ATOM 934 C C . LEU A 1 119 ? -0.335 -7.237 5.045 1.00 88.12 119 LEU A C 1
ATOM 936 O O . LEU A 1 119 ? -1.283 -7.081 5.809 1.00 88.12 119 LEU A O 1
ATOM 940 N N . TYR A 1 120 ? -0.490 -7.688 3.802 1.00 91.00 120 TYR A N 1
ATOM 941 C CA . TYR A 1 120 ? -1.799 -8.040 3.263 1.00 91.00 120 TYR A CA 1
ATOM 942 C C . TYR A 1 120 ? -2.470 -9.158 4.057 1.00 91.00 120 TYR A C 1
ATOM 944 O O . TYR A 1 120 ? -3.643 -9.033 4.390 1.00 91.00 120 TYR A O 1
ATOM 952 N N . ASN A 1 121 ? -1.746 -10.236 4.379 1.00 90.25 121 ASN A N 1
ATOM 953 C CA . ASN A 1 121 ? -2.329 -11.391 5.063 1.00 90.25 121 ASN A CA 1
ATOM 954 C C . ASN A 1 121 ? -2.820 -11.029 6.471 1.00 90.25 121 ASN A C 1
ATOM 956 O O . ASN A 1 121 ? -3.882 -11.489 6.884 1.00 90.25 121 ASN A O 1
ATOM 960 N N . ILE A 1 122 ? -2.095 -10.167 7.187 1.00 90.88 122 ILE A N 1
ATOM 961 C CA . ILE A 1 122 ? -2.530 -9.687 8.503 1.00 90.88 122 ILE A CA 1
ATOM 962 C C . ILE A 1 122 ? -3.747 -8.775 8.376 1.00 90.88 122 ILE A C 1
ATOM 964 O O . ILE A 1 122 ? -4.706 -8.956 9.118 1.00 90.88 122 ILE A O 1
ATOM 968 N N . ILE A 1 123 ? -3.752 -7.829 7.430 1.00 91.31 123 ILE A N 1
ATOM 969 C CA . ILE A 1 123 ? -4.927 -6.971 7.214 1.00 91.31 123 ILE A CA 1
ATOM 970 C C . ILE A 1 123 ? -6.144 -7.822 6.828 1.00 91.31 123 ILE A C 1
ATOM 972 O O . ILE A 1 123 ? -7.238 -7.597 7.338 1.00 91.31 123 ILE A O 1
ATOM 976 N N . ALA A 1 124 ? -5.959 -8.830 5.975 1.00 91.94 124 ALA A N 1
ATOM 977 C CA . ALA A 1 124 ? -7.011 -9.765 5.602 1.00 91.94 124 ALA A CA 1
ATOM 978 C C . ALA A 1 124 ? -7.568 -10.521 6.822 1.00 91.94 124 ALA A C 1
ATOM 980 O O . ALA A 1 124 ? -8.784 -10.621 6.959 1.00 91.94 124 ALA A O 1
ATOM 981 N N . ALA A 1 125 ? -6.703 -10.993 7.725 1.00 90.69 125 ALA A N 1
ATOM 982 C CA . ALA A 1 125 ? -7.117 -11.663 8.958 1.00 90.69 125 ALA A CA 1
ATOM 983 C C . ALA A 1 125 ? -7.872 -10.720 9.916 1.00 90.69 125 ALA A C 1
ATOM 985 O O . ALA A 1 125 ? -8.931 -11.080 10.422 1.00 90.69 125 ALA A O 1
ATOM 986 N N . LEU A 1 126 ? -7.391 -9.485 10.105 1.00 89.19 126 LEU A N 1
ATOM 987 C CA . LEU A 1 126 ? -8.077 -8.471 10.923 1.00 89.19 126 LEU A CA 1
ATOM 988 C C . LEU A 1 126 ? -9.490 -8.175 10.393 1.00 89.19 126 LEU A C 1
ATOM 990 O O . LEU A 1 126 ? -10.435 -8.011 11.167 1.00 89.19 126 LEU A O 1
ATOM 994 N N . LYS A 1 127 ? -9.649 -8.154 9.066 1.00 87.12 127 LYS A N 1
ATOM 995 C CA . LYS A 1 127 ? -10.946 -7.976 8.403 1.00 87.12 127 LYS A CA 1
ATOM 996 C C . LYS A 1 127 ? -11.879 -9.171 8.595 1.00 87.12 127 LYS A C 1
ATOM 998 O O . LYS A 1 127 ? -13.086 -8.979 8.722 1.00 87.12 127 LYS A O 1
ATOM 1003 N N . GLU A 1 128 ? -11.350 -10.392 8.640 1.00 83.19 128 GLU A N 1
ATOM 1004 C CA . GLU A 1 128 ? -12.132 -11.595 8.952 1.00 83.19 128 GLU A CA 1
ATOM 1005 C C . GLU A 1 128 ? -12.600 -11.616 10.415 1.00 83.19 128 GLU A C 1
ATOM 1007 O O . GLU A 1 128 ? -13.768 -11.905 10.668 1.00 83.19 128 GLU A O 1
ATOM 1012 N N . GLU A 1 129 ? -11.742 -11.250 11.375 1.00 67.25 129 GLU A N 1
ATOM 1013 C CA . GLU A 1 129 ? -12.096 -11.171 12.804 1.00 67.25 129 GLU A CA 1
ATOM 1014 C C . GLU A 1 129 ? -13.172 -10.113 13.093 1.00 67.25 129 GLU A C 1
ATOM 1016 O O . GLU A 1 129 ? -14.032 -10.314 13.951 1.00 67.25 129 GLU A O 1
ATOM 1021 N N . GLY A 1 130 ? -13.193 -9.010 12.336 1.00 58.34 130 GLY A N 1
ATOM 1022 C CA . GLY A 1 130 ? -14.276 -8.022 12.399 1.00 58.34 130 GLY A CA 1
ATOM 1023 C C . GLY A 1 130 ? -15.657 -8.583 12.019 1.00 58.34 130 GLY A C 1
ATOM 1024 O O . GLY A 1 130 ? -16.674 -8.038 12.452 1.00 58.34 130 GLY A O 1
ATOM 1025 N N . HIS A 1 131 ? -15.701 -9.680 11.252 1.00 52.12 131 HIS A N 1
ATOM 1026 C CA . HIS A 1 131 ? -16.929 -10.386 10.849 1.00 52.12 131 HIS A CA 1
ATOM 1027 C C . HIS A 1 131 ? -17.194 -11.661 11.657 1.00 52.12 131 HIS A C 1
ATOM 1029 O O . HIS A 1 131 ? -18.348 -12.063 11.810 1.00 52.12 131 HIS A O 1
ATOM 1035 N N . ALA A 1 132 ? -16.152 -12.292 12.189 1.00 52.16 132 ALA A N 1
ATOM 1036 C CA . ALA A 1 132 ? -16.242 -13.474 13.028 1.00 52.16 132 ALA A CA 1
ATOM 1037 C C . ALA A 1 132 ? -15.889 -13.102 14.470 1.00 52.16 132 ALA A C 1
ATOM 1039 O O . ALA A 1 132 ? -14.733 -13.162 14.884 1.00 52.16 132 ALA A O 1
ATOM 1040 N N . SER A 1 133 ? -16.904 -12.755 15.264 1.00 44.53 133 SER A N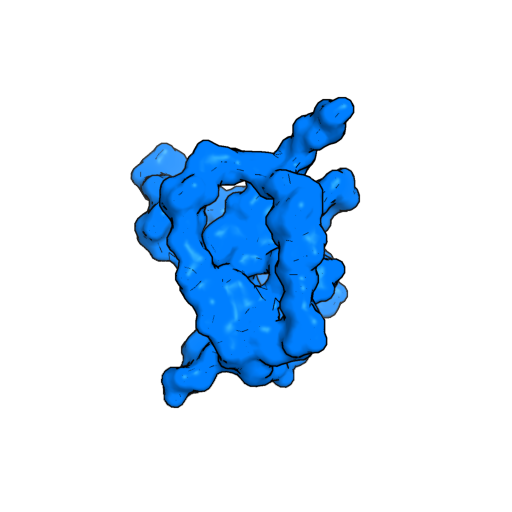 1
ATOM 1041 C CA . SER A 1 133 ? -16.769 -12.715 16.717 1.00 44.53 133 SER A CA 1
ATOM 1042 C C . SER A 1 133 ? -16.334 -14.097 17.203 1.00 44.53 133 SER A C 1
ATOM 1044 O O . SER A 1 133 ? -17.127 -15.035 17.242 1.00 44.53 133 SER A O 1
ATOM 1046 N N . CYS A 1 134 ? -15.053 -14.231 17.537 1.00 42.94 134 CYS A N 1
ATOM 1047 C CA . CYS A 1 134 ? -14.500 -15.451 18.102 1.00 42.94 134 CYS A CA 1
ATOM 1048 C C . CYS A 1 134 ? -15.173 -15.678 19.469 1.00 42.94 134 CYS A C 1
ATOM 1050 O O . CYS A 1 134 ? -15.006 -14.839 20.363 1.00 42.94 134 CYS A O 1
ATOM 1052 N N . PRO A 1 135 ? -15.990 -16.732 19.650 1.00 46.22 135 PRO A N 1
ATOM 1053 C CA . PRO A 1 135 ? -16.557 -17.021 20.954 1.00 46.22 135 PRO A CA 1
ATOM 1054 C C . PRO A 1 135 ? -15.420 -17.512 21.855 1.00 46.22 135 PRO A C 1
ATOM 1056 O O . PRO A 1 135 ? -14.789 -18.528 21.561 1.00 46.22 135 PRO A O 1
ATOM 1059 N N . ILE A 1 136 ? -15.148 -16.755 22.920 1.00 45.66 136 ILE A N 1
ATOM 1060 C CA . ILE A 1 136 ? -14.332 -17.210 24.055 1.00 45.66 136 ILE A CA 1
ATOM 1061 C C . ILE A 1 136 ? -15.157 -18.203 24.872 1.00 45.66 136 ILE A C 1
ATOM 1063 O O . ILE A 1 136 ? -16.342 -17.888 25.137 1.00 45.66 136 ILE A O 1
#

Secondary structure (DSSP, 8-state):
-----PEEEES-TTEEEETTEEEE-GGG--EE-EE----TTS---SB--HHHHT---SSTTEE--EEEE-TTSBEEETTT-PBPEETTEEPBHHHHHHHHHHHS-SSS-TTS---HHHHHHHHHHHHHHTTS----

Nearest PDB structures (foldseek):
  3gzf-assembly1_C  TM=4.617E-01  e=9.616E+00  Feline coronavirus

Solvent-accessible surface area (backbone atoms only — not comparable to full-atom values): 7804 Å² total; per-residue (Å²): 132,86,75,53,87,27,43,70,42,75,45,19,43,37,39,48,76,56,98,88,42,42,30,34,37,50,48,72,44,81,39,72,37,52,73,46,91,65,70,58,82,79,53,82,52,70,47,51,53,72,70,62,66,64,55,55,50,91,50,93,40,49,33,49,47,32,24,31,34,47,96,87,45,34,32,25,32,47,30,76,72,38,76,34,25,58,84,83,36,74,41,40,53,66,50,51,53,50,33,48,45,72,76,40,60,97,75,54,62,87,80,79,69,64,47,18,55,61,46,35,52,43,41,50,50,55,58,48,48,76,73,47,79,77,83,129

Mean predicted aligned error: 8.62 Å

Foldseek 3Di:
DDQAPKFKAAAALQWDADPNWTWGCFLHDTDTADEDADDCVVVPDRGDDPVQLVQAPPDPRYAPRMWMQDPVQFIAGSHHRHFGDQNNHGHGNVLQVVLCCVVAPPPRDSPPDDDSNSSNVSSVVVVVCVVDVDDD